Protein AF-A0A7Z6MZA0-F1 (afdb_monomer)

Nearest PDB structures (foldseek):
  7o1a-assembly1_AT  TM=5.625E-01  e=1.403E+00  Escherichia coli K-12
  7te2-assembly1_A  TM=4.920E-01  e=5.150E+00  Rhodobacter capsulatus Y262
  4dnd-assembly1_A  TM=4.153E-01  e=7.651E+00  Homo sapiens
  8r5s-assembly1_B  TM=3.645E-01  e=6.102E+00  unidentified

Organism: Pseudomonas fluorescens (NCBI:txid294)

Mean predicted aligned error: 10.2 Å

Secondary structure (DSSP, 8-state):
----TTSSSSS-----S-------HHHHHHHHHHHHHHHHHH-TTS--HHHHHHHHHHHHHHHH-TT-HHHHHHHHHHHHHHHHTTSS-HHHHHHHHHHHHHHIIIIIS--

Structure (mmCIF, N/CA/C/O backbone):
data_AF-A0A7Z6MZA0-F1
#
_entry.id   AF-A0A7Z6MZA0-F1
#
loop_
_atom_site.group_PDB
_atom_site.id
_atom_site.type_symbol
_atom_site.label_atom_id
_atom_site.label_alt_id
_atom_site.label_comp_id
_atom_site.label_asym_id
_atom_site.label_entity_id
_atom_site.label_seq_id
_atom_site.pdbx_PDB_ins_code
_atom_site.Cartn_x
_atom_site.Cartn_y
_atom_site.Cartn_z
_atom_site.occupancy
_atom_site.B_iso_or_equiv
_atom_site.auth_seq_id
_atom_site.auth_comp_id
_atom_site.auth_asym_id
_atom_site.auth_atom_id
_atom_site.pdbx_PDB_model_num
ATOM 1 N N . MET A 1 1 ? 1.797 -41.019 -24.211 1.00 40.31 1 MET A N 1
ATOM 2 C CA . MET A 1 1 ? 2.709 -39.879 -24.466 1.00 40.31 1 MET A CA 1
ATOM 3 C C . MET A 1 1 ? 1.846 -38.716 -24.950 1.00 40.31 1 MET A C 1
ATOM 5 O O . MET A 1 1 ? 1.335 -38.790 -26.052 1.00 40.31 1 MET A O 1
ATOM 9 N N . ARG A 1 2 ? 1.292 -37.892 -24.044 1.00 42.00 2 ARG A N 1
ATOM 10 C CA . ARG A 1 2 ? 1.762 -36.533 -23.671 1.00 42.00 2 ARG A CA 1
ATOM 11 C C . ARG A 1 2 ? 2.313 -35.753 -24.875 1.00 42.00 2 ARG A C 1
ATOM 13 O O . ARG A 1 2 ? 3.331 -36.150 -25.414 1.00 42.00 2 ARG A O 1
ATOM 20 N N . SER A 1 3 ? 1.589 -34.764 -25.400 1.00 49.47 3 SER A N 1
ATOM 21 C CA . SER A 1 3 ? 1.305 -33.431 -24.822 1.00 49.47 3 SER A CA 1
ATOM 22 C C . SER A 1 3 ? 2.272 -32.421 -25.430 1.00 49.47 3 SER A C 1
ATOM 24 O O . SER A 1 3 ? 3.468 -32.590 -25.225 1.00 49.47 3 SER A O 1
ATOM 26 N N . THR A 1 4 ? 1.766 -31.419 -26.168 1.00 45.62 4 THR A N 1
ATOM 27 C CA . THR A 1 4 ? 2.383 -30.070 -26.303 1.00 45.62 4 THR A CA 1
ATOM 28 C C . THR A 1 4 ? 1.665 -29.115 -27.263 1.00 45.62 4 THR A C 1
ATOM 30 O O . THR A 1 4 ? 1.972 -27.931 -27.245 1.00 45.62 4 THR A O 1
ATOM 33 N N . GLN A 1 5 ? 0.689 -29.542 -28.069 1.00 47.72 5 GLN A N 1
ATOM 34 C CA . GLN A 1 5 ? 0.079 -28.621 -29.050 1.00 47.72 5 GLN A CA 1
ATOM 35 C C . GLN A 1 5 ? -1.099 -27.780 -28.525 1.00 47.72 5 GLN A C 1
ATOM 37 O O . GLN A 1 5 ? -1.524 -26.850 -29.200 1.00 47.72 5 GLN A O 1
ATOM 42 N N . PHE A 1 6 ? -1.585 -28.030 -27.305 1.00 41.16 6 PHE A N 1
ATOM 43 C CA . PHE A 1 6 ? -2.737 -27.309 -26.739 1.00 41.16 6 PHE A CA 1
ATOM 44 C C . PHE A 1 6 ? -2.376 -26.134 -25.808 1.00 41.16 6 PHE A C 1
ATOM 46 O O . PHE A 1 6 ? -3.267 -25.441 -25.330 1.00 41.16 6 PHE A O 1
ATOM 53 N N . LEU A 1 7 ? -1.084 -25.872 -25.560 1.00 39.84 7 LEU A N 1
ATOM 54 C CA . LEU A 1 7 ? -0.629 -24.814 -24.638 1.00 39.84 7 LEU A CA 1
ATOM 55 C C . LEU A 1 7 ? -0.095 -23.544 -25.321 1.00 39.84 7 LEU A C 1
ATOM 57 O O . LEU A 1 7 ? 0.240 -22.585 -24.634 1.00 39.84 7 LEU A O 1
ATOM 61 N N . LEU A 1 8 ? -0.063 -23.484 -26.655 1.00 40.09 8 LEU A N 1
ATOM 62 C CA . LEU A 1 8 ? 0.404 -22.295 -27.387 1.00 40.09 8 LEU A CA 1
ATOM 63 C C . LEU A 1 8 ? -0.714 -21.306 -27.760 1.00 40.09 8 LEU A C 1
ATOM 65 O O . LEU A 1 8 ? -0.429 -20.238 -28.291 1.00 40.09 8 LEU A O 1
ATOM 69 N N . HIS A 1 9 ? -1.978 -21.616 -27.450 1.00 37.16 9 HIS A N 1
ATOM 70 C CA . HIS A 1 9 ? -3.115 -20.734 -27.755 1.00 37.16 9 HIS A CA 1
ATOM 71 C C . HIS A 1 9 ? -3.590 -19.856 -26.587 1.00 37.16 9 HIS A C 1
ATOM 73 O O . HIS A 1 9 ? -4.393 -18.958 -26.813 1.00 37.16 9 HIS A O 1
ATOM 79 N N . ILE A 1 10 ? -3.072 -20.044 -25.367 1.00 45.31 10 ILE A N 1
ATOM 80 C CA . ILE A 1 10 ? -3.402 -19.168 -24.220 1.00 45.3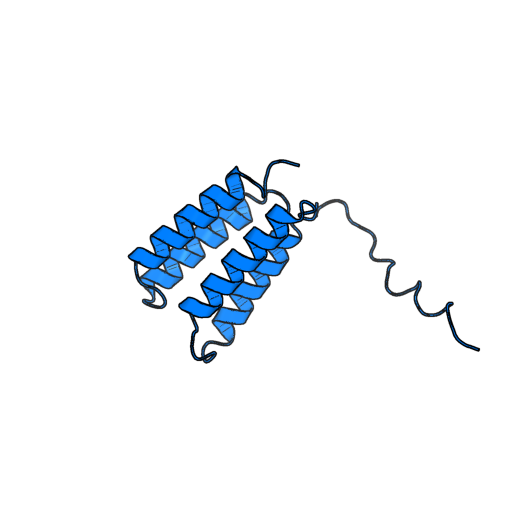1 10 ILE A CA 1
ATOM 81 C C . ILE A 1 10 ? -2.435 -17.967 -24.121 1.00 45.31 10 ILE A C 1
ATOM 83 O O . ILE A 1 10 ? -2.731 -16.982 -23.456 1.00 45.31 10 ILE A O 1
ATOM 87 N N . PHE A 1 11 ? -1.317 -17.985 -24.856 1.00 42.06 11 PHE A N 1
ATOM 88 C CA . PHE A 1 11 ? -0.268 -16.955 -24.798 1.00 42.06 11 PHE A CA 1
ATOM 89 C C . PHE A 1 11 ? -0.222 -16.004 -26.006 1.00 42.06 11 PHE A C 1
ATOM 91 O O . PHE A 1 11 ? 0.791 -15.357 -26.239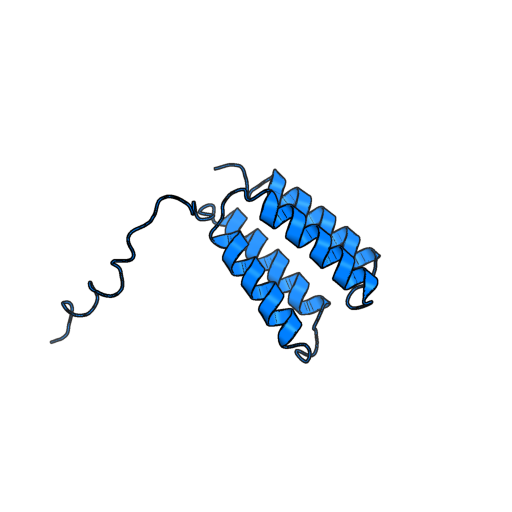 1.00 42.06 11 PHE A O 1
ATOM 98 N N . ASN A 1 12 ? -1.307 -15.867 -26.772 1.00 38.78 12 ASN A N 1
ATOM 99 C CA . ASN A 1 12 ? -1.405 -14.845 -27.824 1.00 38.78 12 ASN A CA 1
ATOM 100 C C . ASN A 1 12 ? -2.256 -13.649 -27.376 1.00 38.78 12 ASN A C 1
ATOM 102 O O . ASN A 1 12 ? -3.184 -13.224 -28.064 1.00 38.78 12 ASN A O 1
ATOM 106 N N . PHE A 1 13 ? -1.916 -13.075 -26.220 1.00 43.78 13 PHE A N 1
ATOM 107 C CA . PHE A 1 13 ? -2.317 -11.705 -25.919 1.00 43.78 13 PHE A CA 1
ATOM 108 C C . PHE A 1 13 ? -1.361 -10.787 -26.685 1.00 43.78 13 PHE A C 1
ATOM 110 O O . PHE A 1 13 ? -0.194 -10.650 -26.325 1.00 43.78 13 PHE A O 1
ATOM 117 N N . ARG A 1 14 ? -1.830 -10.203 -27.794 1.00 39.47 14 ARG A N 1
ATOM 118 C CA . ARG A 1 14 ? -1.105 -9.124 -28.478 1.00 39.47 14 ARG A CA 1
ATOM 119 C C . ARG A 1 14 ? -0.774 -8.041 -27.443 1.00 39.47 14 ARG A C 1
ATOM 121 O O . ARG A 1 14 ? -1.718 -7.491 -26.873 1.00 39.47 14 ARG A O 1
ATOM 128 N N . PRO A 1 15 ? 0.496 -7.667 -27.220 1.00 45.44 15 PRO A N 1
ATOM 129 C CA . PRO A 1 15 ? 0.787 -6.504 -26.408 1.00 45.44 15 PRO A CA 1
ATOM 130 C C . PRO A 1 15 ? 0.464 -5.274 -27.256 1.00 45.44 15 PRO A C 1
ATOM 132 O O . PRO A 1 15 ? 1.238 -4.850 -28.112 1.00 45.44 15 PRO A O 1
ATOM 135 N N . THR A 1 16 ? -0.712 -4.689 -27.044 1.00 47.28 16 THR A N 1
ATOM 136 C CA . THR A 1 16 ? -0.865 -3.258 -27.294 1.00 47.28 16 THR A CA 1
ATOM 137 C C . THR A 1 16 ? 0.119 -2.558 -26.361 1.00 47.28 16 THR A C 1
ATOM 139 O O . THR A 1 16 ? 0.012 -2.667 -25.143 1.00 47.28 16 THR A O 1
ATOM 142 N N . SER A 1 17 ? 1.120 -1.925 -26.959 1.00 52.53 17 SER A N 1
ATOM 143 C CA . SER A 1 17 ? 2.279 -1.248 -26.371 1.00 52.53 17 SER A CA 1
ATOM 144 C C . SER A 1 17 ? 1.954 -0.162 -25.315 1.00 52.53 17 SER A C 1
ATOM 146 O O . SER A 1 17 ? 2.225 1.014 -25.549 1.00 52.53 17 SER A O 1
ATOM 148 N N . MET A 1 18 ? 1.394 -0.510 -24.148 1.00 54.53 18 MET A N 1
ATOM 149 C CA . MET A 1 18 ? 1.096 0.458 -23.069 1.00 54.53 18 MET A CA 1
ATOM 150 C C . MET A 1 18 ? 1.296 -0.049 -21.628 1.00 54.53 18 MET A C 1
ATOM 152 O O . MET A 1 18 ? 0.840 0.593 -20.688 1.00 54.53 18 MET A O 1
ATOM 156 N N . TYR A 1 19 ? 1.997 -1.165 -21.425 1.00 53.22 19 TYR A N 1
ATOM 157 C CA . TYR A 1 19 ? 2.326 -1.669 -20.088 1.00 53.22 19 TYR A CA 1
ATOM 158 C C . TYR A 1 19 ? 3.760 -2.187 -20.104 1.00 53.22 19 TYR A C 1
ATOM 160 O O . TYR A 1 19 ? 4.023 -3.251 -20.660 1.00 53.22 19 TYR A O 1
ATOM 168 N N . THR A 1 20 ? 4.698 -1.414 -19.560 1.00 63.00 20 THR A N 1
ATOM 169 C CA . THR A 1 20 ? 6.041 -1.920 -19.260 1.00 63.00 20 THR A CA 1
ATOM 170 C C . THR A 1 20 ? 5.956 -2.556 -17.873 1.00 63.00 20 THR A C 1
ATOM 172 O O . THR A 1 20 ? 5.664 -1.831 -16.925 1.00 63.00 20 THR A O 1
ATOM 175 N N . PRO A 1 21 ? 6.129 -3.877 -17.718 1.00 67.06 21 PRO A N 1
ATOM 176 C CA . PRO A 1 21 ? 6.067 -4.512 -16.406 1.00 67.06 21 PRO A CA 1
ATOM 177 C C . PRO A 1 21 ? 7.259 -4.111 -15.537 1.00 67.06 21 PRO A C 1
ATOM 179 O O . PRO A 1 21 ? 8.328 -3.775 -16.052 1.00 67.06 21 PRO A O 1
ATOM 182 N N . LEU A 1 22 ? 7.102 -4.202 -14.218 1.00 71.31 22 LEU A N 1
ATOM 183 C CA . LEU A 1 22 ? 8.227 -4.070 -13.300 1.00 71.31 22 LEU A CA 1
ATOM 184 C C . LEU A 1 22 ? 9.082 -5.344 -13.393 1.00 71.31 22 LEU A C 1
ATOM 186 O O . LEU A 1 22 ? 8.645 -6.413 -12.985 1.00 71.31 22 LEU A O 1
ATOM 190 N N . THR A 1 23 ? 10.275 -5.263 -13.983 1.00 73.06 23 THR A N 1
ATOM 191 C CA . THR A 1 23 ? 11.112 -6.451 -14.254 1.00 73.06 23 THR A CA 1
ATOM 192 C C . THR A 1 23 ? 12.271 -6.628 -13.281 1.00 73.06 23 THR A C 1
ATOM 194 O O . THR A 1 23 ? 12.868 -7.701 -13.240 1.00 73.06 23 THR A O 1
ATOM 197 N N . ASN A 1 24 ? 12.613 -5.596 -12.508 1.00 80.81 24 ASN A N 1
ATOM 198 C CA . ASN A 1 24 ? 13.664 -5.680 -11.500 1.00 80.81 24 ASN A CA 1
ATOM 199 C C . ASN A 1 24 ? 13.171 -6.546 -10.317 1.00 80.81 24 ASN A C 1
ATOM 201 O O . ASN A 1 24 ? 12.186 -6.164 -9.679 1.00 80.81 24 ASN A O 1
ATOM 205 N N . PRO A 1 25 ? 13.828 -7.681 -9.995 1.00 82.31 25 PRO A N 1
ATOM 206 C CA . PRO A 1 25 ? 13.376 -8.584 -8.933 1.00 82.31 25 PRO A CA 1
ATOM 207 C C . PRO A 1 25 ? 13.269 -7.913 -7.562 1.00 82.31 25 PRO A C 1
ATOM 209 O O . PRO A 1 25 ? 12.286 -8.106 -6.857 1.00 82.31 25 PRO A O 1
ATOM 212 N N . LEU A 1 26 ? 14.228 -7.049 -7.215 1.00 82.12 26 LEU A N 1
ATOM 213 C CA . LEU A 1 26 ? 14.204 -6.316 -5.949 1.00 82.12 26 LEU A CA 1
ATOM 214 C C . LEU A 1 26 ? 13.043 -5.314 -5.909 1.00 82.12 26 LEU A C 1
ATOM 216 O O . LEU A 1 26 ? 12.397 -5.143 -4.877 1.00 82.12 26 LEU A O 1
ATOM 220 N N . ALA A 1 27 ? 12.749 -4.662 -7.035 1.00 81.12 27 ALA A N 1
ATOM 221 C CA . ALA A 1 27 ? 11.619 -3.746 -7.133 1.00 81.12 27 ALA A CA 1
ATOM 222 C C . ALA A 1 27 ? 10.272 -4.477 -7.014 1.00 81.12 27 ALA A C 1
ATOM 224 O O . ALA A 1 27 ? 9.363 -3.981 -6.345 1.00 81.12 27 ALA A O 1
ATOM 225 N N . LEU A 1 28 ? 10.162 -5.658 -7.634 1.00 84.94 28 LEU A N 1
ATOM 226 C CA . LEU A 1 28 ? 9.005 -6.546 -7.525 1.00 84.94 28 LEU A CA 1
ATOM 227 C C . LEU A 1 28 ? 8.774 -6.983 -6.077 1.00 84.94 28 LEU A C 1
ATOM 229 O O . LEU A 1 28 ? 7.660 -6.824 -5.577 1.00 84.94 28 LEU A O 1
ATOM 233 N N . ASP A 1 29 ? 9.813 -7.474 -5.402 1.00 87.00 29 ASP A N 1
ATOM 234 C CA . ASP A 1 29 ? 9.724 -7.926 -4.011 1.00 87.00 29 ASP A CA 1
ATOM 235 C C . ASP A 1 29 ? 9.333 -6.773 -3.080 1.00 87.00 29 ASP A C 1
ATOM 237 O O . ASP A 1 29 ? 8.414 -6.906 -2.270 1.00 87.00 29 ASP A O 1
ATOM 241 N N . ASN A 1 30 ? 9.943 -5.597 -3.255 1.00 86.19 30 ASN A N 1
ATOM 242 C CA . ASN A 1 30 ? 9.602 -4.404 -2.479 1.00 86.19 30 ASN A CA 1
ATOM 243 C C . ASN A 1 30 ? 8.147 -3.965 -2.701 1.00 86.19 30 ASN A C 1
ATOM 245 O O . ASN A 1 30 ? 7.457 -3.613 -1.740 1.00 86.19 30 ASN A O 1
ATOM 249 N N . ALA A 1 31 ? 7.663 -4.001 -3.948 1.00 88.44 31 ALA A N 1
ATOM 250 C CA . ALA A 1 31 ? 6.276 -3.672 -4.260 1.00 88.44 31 ALA A CA 1
ATOM 251 C C . ALA A 1 31 ? 5.312 -4.651 -3.592 1.00 88.44 31 ALA A C 1
ATOM 253 O O . ALA A 1 31 ? 4.369 -4.241 -2.913 1.00 88.44 31 ALA A O 1
ATOM 254 N N . GLN A 1 32 ? 5.565 -5.949 -3.754 1.00 91.56 32 GLN A N 1
ATOM 255 C CA . GLN A 1 32 ? 4.749 -6.996 -3.153 1.00 91.56 32 GLN A CA 1
ATOM 256 C C . GLN A 1 32 ? 4.716 -6.864 -1.630 1.00 91.56 32 GLN A C 1
ATOM 258 O O . GLN A 1 32 ? 3.626 -6.877 -1.055 1.00 91.56 32 GLN A O 1
ATOM 263 N N . GLN A 1 33 ? 5.872 -6.657 -0.994 1.00 91.88 33 GLN A N 1
ATOM 264 C CA . GLN A 1 33 ? 5.963 -6.482 0.452 1.00 91.88 33 GLN A CA 1
ATOM 265 C C . GLN A 1 33 ? 5.176 -5.260 0.928 1.00 91.88 33 GLN A C 1
ATOM 267 O O . GLN A 1 33 ? 4.436 -5.358 1.903 1.00 91.88 33 GLN A O 1
ATOM 272 N N . TRP A 1 34 ? 5.268 -4.130 0.221 1.00 93.44 34 TRP A N 1
ATOM 273 C CA . TRP A 1 34 ? 4.499 -2.928 0.553 1.00 93.44 34 TRP A CA 1
ATOM 274 C C . TRP A 1 34 ? 2.989 -3.206 0.578 1.00 93.44 34 TRP A C 1
ATOM 276 O O . TRP A 1 34 ? 2.308 -2.855 1.542 1.00 93.44 34 TRP A O 1
ATOM 286 N N . PHE A 1 35 ? 2.464 -3.900 -0.438 1.00 94.75 35 PHE A N 1
ATOM 287 C CA . PHE A 1 35 ? 1.045 -4.265 -0.479 1.00 94.75 35 PHE A CA 1
ATOM 288 C C . PHE A 1 35 ? 0.669 -5.308 0.583 1.00 94.75 35 PHE A C 1
ATOM 290 O O . PHE A 1 35 ? -0.425 -5.241 1.141 1.00 94.75 35 PHE A O 1
ATOM 297 N N . ASN A 1 36 ? 1.547 -6.272 0.869 1.00 95.06 36 ASN A N 1
ATOM 298 C CA . ASN A 1 36 ? 1.309 -7.288 1.898 1.00 95.06 36 ASN A CA 1
ATOM 299 C C . ASN A 1 36 ? 1.215 -6.667 3.293 1.00 95.06 36 ASN A C 1
ATOM 301 O O . ASN A 1 36 ? 0.292 -6.987 4.046 1.00 95.06 36 ASN A O 1
ATOM 305 N N . ASP A 1 37 ? 2.120 -5.741 3.609 1.00 94.94 37 ASP A N 1
ATOM 306 C CA . ASP A 1 37 ? 2.098 -5.012 4.875 1.00 94.94 37 ASP A CA 1
ATOM 307 C C . ASP A 1 37 ? 0.827 -4.169 4.987 1.00 94.94 37 ASP A C 1
ATOM 309 O O . ASP A 1 37 ? 0.189 -4.147 6.040 1.00 94.94 37 ASP A O 1
ATOM 313 N N . LEU A 1 38 ? 0.419 -3.515 3.892 1.00 95.19 38 LEU A N 1
ATOM 314 C CA . LEU A 1 38 ? -0.793 -2.702 3.878 1.00 95.19 38 LEU A CA 1
ATOM 315 C C . LEU A 1 38 ? -2.037 -3.543 4.178 1.00 95.19 38 LEU A C 1
ATOM 317 O O . LEU A 1 38 ? -2.844 -3.139 5.008 1.00 95.19 38 LEU A O 1
ATOM 321 N N . ILE A 1 39 ? -2.188 -4.717 3.554 1.00 94.44 39 ILE A N 1
ATOM 322 C CA . ILE A 1 39 ? -3.310 -5.625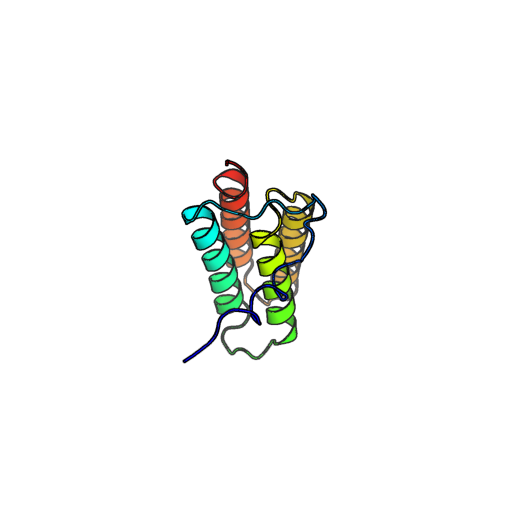 3.848 1.00 94.44 39 ILE A CA 1
ATOM 323 C C . ILE A 1 39 ? -3.254 -6.095 5.302 1.00 94.44 39 ILE A C 1
ATOM 325 O O . ILE A 1 39 ? -4.260 -6.022 6.001 1.00 94.44 39 ILE A O 1
ATOM 329 N N . THR A 1 40 ? -2.083 -6.543 5.757 1.00 94.44 40 THR A N 1
ATOM 330 C CA . THR A 1 40 ? -1.903 -7.097 7.108 1.00 94.44 40 THR A CA 1
ATOM 331 C C . THR A 1 40 ? -2.280 -6.084 8.187 1.00 94.44 40 THR A C 1
ATOM 333 O O . THR A 1 40 ? -2.905 -6.446 9.180 1.00 94.44 40 THR A O 1
ATOM 336 N N . LEU A 1 41 ? -1.929 -4.811 7.990 1.00 93.19 41 LEU A N 1
ATOM 337 C CA . LEU A 1 41 ? -2.180 -3.759 8.974 1.00 93.19 41 LEU A CA 1
ATOM 338 C C . LEU A 1 41 ? -3.555 -3.094 8.819 1.00 93.19 41 LEU A C 1
ATOM 340 O O . LEU A 1 41 ? -4.119 -2.651 9.816 1.00 93.19 41 LEU A O 1
ATOM 344 N N . ALA A 1 42 ? -4.108 -3.020 7.606 1.00 91.50 42 ALA A N 1
ATOM 345 C CA . ALA A 1 42 ? -5.410 -2.394 7.356 1.00 91.50 42 ALA A CA 1
ATOM 346 C C . ALA A 1 42 ? -6.601 -3.363 7.509 1.00 91.50 42 ALA A C 1
ATOM 348 O O . ALA A 1 42 ? -7.745 -2.925 7.662 1.00 91.50 42 ALA A O 1
ATOM 349 N N . ASP A 1 43 ? -6.358 -4.673 7.441 1.00 92.38 43 ASP A N 1
ATOM 350 C CA . ASP A 1 43 ? -7.380 -5.718 7.552 1.00 92.38 43 ASP A CA 1
ATOM 351 C C . ASP A 1 43 ? -6.840 -7.000 8.224 1.00 92.38 43 ASP A C 1
ATOM 353 O O . ASP A 1 43 ? -6.842 -8.069 7.607 1.00 92.38 43 ASP A O 1
ATOM 357 N N . PRO A 1 44 ? -6.384 -6.922 9.490 1.00 90.50 44 PRO A N 1
ATOM 358 C CA . PRO A 1 44 ? -5.733 -8.042 10.181 1.00 90.50 44 PRO A CA 1
ATOM 359 C C . PRO A 1 44 ? -6.637 -9.272 10.340 1.00 90.50 44 PRO A C 1
ATOM 361 O O . PRO A 1 44 ? -6.167 -10.404 10.252 1.00 90.50 44 PRO A O 1
ATOM 364 N N . ASP A 1 45 ? -7.942 -9.058 10.525 1.00 91.88 45 ASP A N 1
ATOM 365 C CA . ASP A 1 45 ? -8.930 -10.126 10.716 1.00 91.88 45 ASP A CA 1
ATOM 366 C C . ASP A 1 45 ? -9.512 -10.651 9.394 1.00 91.88 45 ASP A C 1
ATOM 368 O O . ASP A 1 45 ? -10.395 -11.510 9.392 1.00 91.88 45 ASP A O 1
ATOM 372 N N . TYR A 1 46 ? -9.058 -10.126 8.250 1.00 85.88 46 TYR A N 1
ATOM 373 C CA . TYR A 1 46 ? -9.565 -10.488 6.926 1.00 85.88 46 TYR A CA 1
ATOM 374 C C . TYR A 1 46 ? -11.092 -10.331 6.789 1.00 85.88 46 TYR A C 1
ATOM 376 O O . TYR A 1 46 ? -11.747 -11.031 6.001 1.00 85.88 46 TYR A O 1
ATOM 384 N N . LEU A 1 47 ? -11.681 -9.335 7.450 1.00 91.00 47 LEU A N 1
ATOM 385 C CA . LEU A 1 47 ? -13.125 -9.079 7.405 1.00 91.00 47 LEU A CA 1
ATOM 386 C C . LEU A 1 47 ? -13.513 -8.055 6.326 1.00 91.00 47 LEU A C 1
ATOM 388 O O . LEU A 1 47 ? -14.664 -8.021 5.885 1.00 91.00 47 LEU A O 1
ATOM 392 N N . ARG A 1 48 ? -12.565 -7.253 5.827 1.00 89.50 48 ARG A N 1
ATOM 393 C CA . ARG A 1 48 ? -12.826 -6.161 4.872 1.00 89.50 48 ARG A CA 1
ATOM 394 C C . ARG A 1 48 ? -12.572 -6.594 3.424 1.00 89.50 48 ARG A C 1
ATOM 396 O O . ARG A 1 48 ? -11.693 -6.077 2.739 1.00 89.50 48 ARG A O 1
ATOM 403 N N . SER A 1 49 ? -13.395 -7.504 2.900 1.00 90.19 49 SER A N 1
ATOM 404 C CA . SER A 1 49 ? -13.230 -8.059 1.538 1.00 90.19 49 SER A CA 1
ATOM 405 C C . SER A 1 49 ? -13.116 -7.001 0.429 1.00 90.19 49 SER A C 1
ATOM 407 O O . SER A 1 49 ? -12.263 -7.109 -0.451 1.00 90.19 49 SER A O 1
ATOM 409 N N . ARG A 1 50 ? -13.921 -5.932 0.494 1.00 91.88 50 ARG A N 1
ATOM 410 C CA . ARG A 1 50 ? -13.866 -4.821 -0.474 1.00 91.88 50 ARG A CA 1
ATOM 411 C C . ARG A 1 50 ? -12.546 -4.053 -0.436 1.00 91.88 50 ARG A C 1
ATOM 413 O O . ARG A 1 50 ? -12.095 -3.597 -1.486 1.00 91.88 50 ARG A O 1
ATOM 420 N N . LEU A 1 51 ? -11.958 -3.906 0.751 1.00 92.31 51 LEU A N 1
ATOM 421 C CA . LEU A 1 51 ? -10.674 -3.240 0.935 1.00 92.31 51 LEU A CA 1
ATOM 422 C C . LEU A 1 51 ? -9.564 -4.061 0.276 1.00 92.31 51 LEU A C 1
ATOM 424 O O . LEU A 1 51 ? -8.816 -3.524 -0.536 1.00 92.31 51 LEU A O 1
ATOM 428 N N . ARG A 1 52 ? -9.533 -5.373 0.534 1.00 93.44 52 ARG A N 1
ATOM 429 C CA . ARG A 1 52 ? -8.563 -6.286 -0.090 1.00 93.44 52 ARG A CA 1
ATOM 430 C C . ARG A 1 52 ? -8.644 -6.259 -1.611 1.00 93.44 52 ARG A C 1
ATOM 432 O O . ARG A 1 52 ? -7.622 -6.081 -2.257 1.00 93.44 52 ARG A O 1
ATOM 439 N N . HIS A 1 53 ? -9.850 -6.312 -2.179 1.00 93.56 53 HIS A N 1
ATOM 440 C CA . HIS A 1 53 ? -10.020 -6.222 -3.633 1.00 93.56 53 HIS A CA 1
ATOM 441 C C . HIS A 1 53 ? -9.462 -4.918 -4.224 1.00 93.56 53 HIS A C 1
ATOM 443 O O . HIS A 1 53 ? -8.868 -4.948 -5.299 1.00 93.56 53 HIS A O 1
ATOM 449 N N . HIS A 1 54 ? -9.623 -3.779 -3.540 1.00 94.19 54 HIS A N 1
ATOM 450 C CA . HIS A 1 54 ? -9.033 -2.517 -4.001 1.00 94.19 54 HIS A CA 1
ATOM 451 C C . HIS A 1 54 ? -7.507 -2.540 -3.913 1.00 94.19 54 HIS A C 1
ATOM 453 O O . HIS A 1 54 ? -6.836 -2.141 -4.864 1.00 94.19 54 HIS A O 1
ATOM 459 N N . ILE A 1 55 ? -6.958 -3.039 -2.803 1.00 94.25 55 ILE A N 1
ATOM 460 C CA . ILE A 1 55 ? -5.509 -3.151 -2.624 1.00 94.25 55 ILE A CA 1
ATOM 461 C C . ILE A 1 55 ? -4.905 -4.089 -3.682 1.00 94.25 55 ILE A C 1
ATOM 463 O O . ILE A 1 55 ? -3.905 -3.742 -4.307 1.00 94.25 55 ILE A O 1
ATOM 467 N N . ASP A 1 56 ? -5.542 -5.227 -3.956 1.00 93.50 56 ASP A N 1
ATOM 468 C CA . ASP A 1 56 ? -5.107 -6.175 -4.984 1.00 93.50 56 ASP A CA 1
ATOM 469 C C . ASP A 1 56 ? -5.182 -5.574 -6.395 1.00 93.50 56 ASP A C 1
ATOM 471 O O . ASP A 1 56 ? -4.274 -5.778 -7.202 1.00 93.50 56 ASP A O 1
ATOM 475 N N . ALA A 1 57 ? -6.216 -4.781 -6.696 1.00 92.94 57 ALA A N 1
ATOM 476 C CA . ALA A 1 57 ? -6.321 -4.080 -7.975 1.00 92.94 57 ALA A CA 1
ATOM 477 C C . ALA A 1 57 ? -5.182 -3.066 -8.169 1.00 92.94 57 ALA A C 1
ATOM 479 O O . ALA A 1 57 ? -4.623 -2.966 -9.266 1.00 92.94 57 ALA A O 1
ATOM 480 N N . TYR A 1 58 ? -4.800 -2.340 -7.114 1.00 92.62 58 TYR A N 1
ATOM 481 C CA . TYR A 1 58 ? -3.625 -1.471 -7.155 1.00 92.62 58 TYR A CA 1
ATOM 482 C C . TYR A 1 58 ? -2.322 -2.260 -7.258 1.00 92.62 58 TYR A C 1
ATOM 484 O O . TYR A 1 58 ? -1.438 -1.841 -8.003 1.00 92.62 58 TYR A O 1
ATOM 492 N N . ARG A 1 59 ? -2.210 -3.415 -6.590 1.00 92.00 59 ARG A N 1
ATOM 493 C CA . ARG A 1 59 ? -1.045 -4.303 -6.714 1.00 92.00 59 ARG A CA 1
ATOM 494 C C . ARG A 1 59 ? -0.855 -4.744 -8.158 1.00 92.00 59 ARG A C 1
ATOM 496 O O . ARG A 1 59 ? 0.231 -4.587 -8.705 1.00 92.00 59 ARG A O 1
ATOM 503 N N . VAL A 1 60 ? -1.907 -5.252 -8.798 1.00 90.25 60 VAL A N 1
ATOM 504 C CA . VAL A 1 60 ? -1.849 -5.664 -10.208 1.00 90.25 60 VAL A CA 1
ATOM 505 C C . VAL A 1 60 ? -1.411 -4.497 -11.087 1.00 90.25 60 VAL A C 1
ATOM 507 O O . VAL A 1 60 ? -0.547 -4.674 -11.942 1.00 90.25 60 VAL A O 1
ATOM 510 N N . GLN A 1 61 ? -1.950 -3.300 -10.861 1.00 88.50 61 GLN A N 1
ATOM 511 C CA . GLN A 1 61 ? -1.523 -2.116 -11.602 1.00 88.50 61 GLN A CA 1
ATOM 512 C C . GLN A 1 61 ? -0.047 -1.789 -11.361 1.00 88.50 61 GLN A C 1
ATOM 514 O O . GLN A 1 61 ? 0.683 -1.644 -12.331 1.00 88.50 61 GLN A O 1
ATOM 519 N N . ALA A 1 62 ? 0.418 -1.747 -10.113 1.00 85.94 62 ALA A N 1
ATOM 520 C CA . ALA A 1 62 ? 1.804 -1.414 -9.773 1.00 85.94 62 ALA A CA 1
ATOM 521 C C . ALA A 1 62 ? 2.823 -2.383 -10.385 1.00 85.94 62 ALA A C 1
ATOM 523 O O . ALA A 1 62 ? 3.882 -1.961 -10.837 1.00 85.94 62 ALA A O 1
ATOM 524 N N . LEU A 1 63 ? 2.493 -3.675 -10.443 1.00 85.25 63 LEU A N 1
ATOM 525 C CA . LEU A 1 63 ? 3.384 -4.691 -11.009 1.00 85.25 63 LEU A CA 1
ATOM 526 C C . LEU A 1 63 ? 3.424 -4.659 -12.549 1.00 85.25 63 LEU A C 1
ATOM 528 O O . LEU A 1 63 ? 4.415 -5.079 -13.145 1.00 85.25 63 LEU A O 1
ATOM 532 N N . ASN A 1 64 ? 2.367 -4.158 -13.198 1.00 82.06 64 ASN A N 1
ATOM 533 C CA . ASN A 1 64 ? 2.244 -4.145 -14.662 1.00 82.06 64 ASN A CA 1
ATOM 534 C C . ASN A 1 64 ? 2.464 -2.760 -15.301 1.00 82.06 64 ASN A C 1
ATOM 536 O O . ASN A 1 64 ? 2.683 -2.680 -16.508 1.00 82.06 64 ASN A O 1
ATOM 540 N N . LEU A 1 65 ? 2.389 -1.675 -14.526 1.00 73.50 65 LEU A N 1
ATOM 541 C CA . LEU A 1 65 ? 2.572 -0.295 -14.980 1.00 73.50 65 LEU A CA 1
ATOM 542 C C . LEU A 1 65 ? 3.850 0.301 -14.388 1.00 73.50 65 LEU A C 1
ATOM 544 O O . LEU A 1 65 ? 3.833 0.868 -13.296 1.00 73.50 65 LEU A O 1
ATOM 548 N N . HIS A 1 66 ? 4.940 0.262 -15.148 1.00 67.44 66 HIS A N 1
ATOM 549 C CA . HIS A 1 66 ? 6.143 1.025 -14.826 1.00 67.44 66 HIS A CA 1
ATOM 550 C C . HIS A 1 66 ? 5.822 2.530 -14.799 1.00 67.44 66 HIS A C 1
ATOM 552 O O . HIS A 1 66 ? 5.280 3.079 -15.761 1.00 67.44 66 HIS A O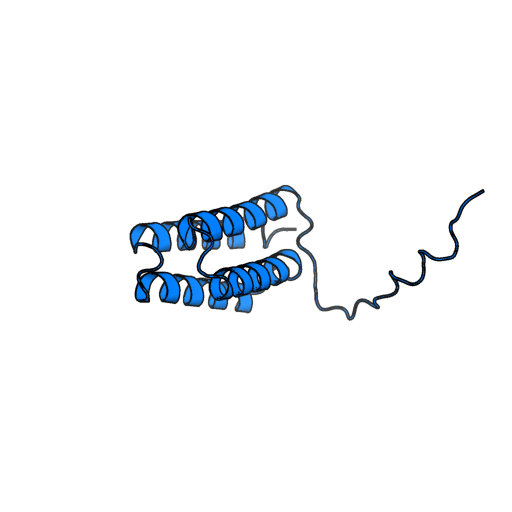 1
ATOM 558 N N . ASN A 1 67 ? 6.175 3.216 -13.712 1.00 65.56 67 ASN A N 1
ATOM 559 C CA . ASN A 1 67 ? 6.178 4.685 -13.605 1.00 65.56 67 ASN A CA 1
ATOM 560 C C . ASN A 1 67 ? 4.866 5.420 -13.849 1.00 65.56 67 ASN A C 1
ATOM 562 O O . ASN A 1 67 ? 4.855 6.560 -14.321 1.00 65.56 67 ASN A O 1
ATOM 566 N N . SER A 1 68 ? 3.740 4.824 -13.471 1.00 78.31 68 SER A N 1
ATOM 567 C CA . SER A 1 68 ? 2.473 5.545 -13.538 1.00 78.31 68 SER A CA 1
ATOM 568 C C . SER A 1 68 ? 2.368 6.586 -12.417 1.00 78.31 68 SER A C 1
ATOM 570 O O . SER A 1 68 ? 1.965 6.284 -11.294 1.00 78.31 68 SER A O 1
ATOM 572 N N . LYS A 1 69 ? 2.657 7.856 -12.736 1.00 82.50 69 LYS A N 1
ATOM 573 C CA . LYS A 1 69 ? 2.381 9.001 -11.843 1.00 82.50 69 LYS A CA 1
ATOM 574 C C . LYS A 1 69 ? 0.909 9.051 -11.407 1.00 82.50 69 LYS A C 1
ATOM 576 O O . LYS A 1 69 ? 0.605 9.465 -10.292 1.00 82.50 69 LYS A O 1
ATOM 581 N N . SER A 1 70 ? -0.009 8.611 -12.272 1.00 87.12 70 SER A N 1
ATOM 582 C CA . SER A 1 70 ? -1.428 8.499 -11.922 1.00 87.12 70 SER A CA 1
ATOM 583 C C . SER A 1 70 ? -1.649 7.474 -10.813 1.00 87.12 70 SER A C 1
ATOM 585 O O . SER A 1 70 ? -2.380 7.762 -9.870 1.00 87.12 70 SER A O 1
ATOM 587 N N . LEU A 1 71 ? -1.000 6.309 -10.899 1.00 88.00 71 LEU A N 1
ATOM 588 C CA . LEU A 1 71 ? -1.101 5.269 -9.878 1.00 88.00 71 LEU A CA 1
ATOM 589 C C . LEU A 1 71 ? -0.504 5.739 -8.549 1.00 88.00 71 LEU A C 1
ATOM 591 O O . LEU A 1 71 ? -1.104 5.513 -7.504 1.00 88.00 71 LEU A O 1
ATOM 595 N N . PHE A 1 72 ? 0.631 6.441 -8.591 1.00 89.12 72 PHE A N 1
ATOM 596 C CA . PHE A 1 72 ? 1.211 7.060 -7.399 1.00 89.12 72 PHE A CA 1
ATOM 597 C C . PHE A 1 72 ? 0.201 7.979 -6.701 1.00 89.12 72 PHE A C 1
ATOM 599 O O . PHE A 1 72 ? -0.113 7.776 -5.533 1.00 89.12 72 PHE A O 1
ATOM 606 N N . ASN A 1 73 ? -0.383 8.933 -7.431 1.00 91.44 73 ASN A N 1
ATOM 607 C CA . ASN A 1 73 ? -1.364 9.865 -6.867 1.00 91.44 73 ASN A CA 1
ATOM 608 C C . ASN A 1 73 ? -2.617 9.150 -6.330 1.00 91.44 73 ASN A C 1
ATOM 610 O O . ASN A 1 73 ? -3.156 9.546 -5.297 1.00 91.44 73 ASN A O 1
ATOM 614 N N . GLN A 1 74 ? -3.077 8.097 -7.013 1.00 93.31 74 GLN A N 1
ATOM 615 C CA . GLN A 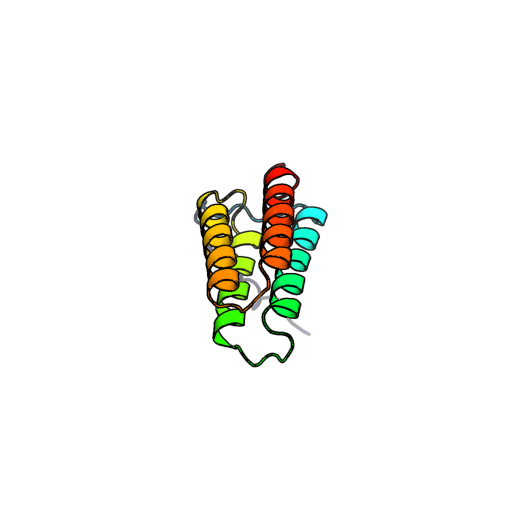1 74 ? -4.199 7.276 -6.549 1.00 93.31 74 GLN A CA 1
ATOM 616 C C . GLN A 1 74 ? -3.874 6.560 -5.235 1.00 93.31 74 GLN A C 1
ATOM 618 O O . GLN A 1 74 ? -4.712 6.544 -4.336 1.00 93.31 74 GLN A O 1
ATOM 623 N N . LEU A 1 75 ? -2.666 6.009 -5.100 1.00 93.81 75 LEU A N 1
ATOM 624 C CA . LEU A 1 75 ? -2.216 5.352 -3.874 1.00 93.81 75 LEU A CA 1
ATOM 625 C C . LEU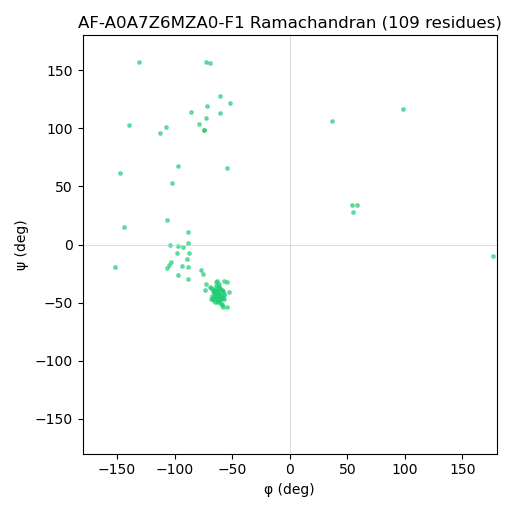 A 1 75 ? -2.084 6.338 -2.707 1.00 93.81 75 LEU A C 1
ATOM 627 O O . LEU A 1 75 ? -2.521 6.006 -1.609 1.00 93.81 75 LEU A O 1
ATOM 631 N N . ILE A 1 76 ? -1.576 7.552 -2.943 1.00 94.50 76 ILE A N 1
ATOM 632 C CA . ILE A 1 76 ? -1.546 8.617 -1.923 1.00 94.50 76 ILE A CA 1
ATOM 633 C C . ILE A 1 76 ? -2.966 8.927 -1.428 1.00 94.50 76 ILE A C 1
ATOM 635 O O . ILE A 1 76 ? -3.244 8.813 -0.237 1.00 94.50 76 ILE A O 1
ATOM 639 N N . GLY A 1 77 ? -3.897 9.233 -2.340 1.00 95.75 77 GLY A N 1
ATOM 640 C CA . GLY A 1 77 ? -5.279 9.546 -1.955 1.00 95.75 77 GLY A CA 1
ATOM 641 C C . GLY A 1 77 ? -5.998 8.371 -1.282 1.00 95.75 77 GLY A C 1
ATOM 642 O O . GLY A 1 77 ? -6.833 8.558 -0.392 1.00 95.75 77 GLY A O 1
ATOM 643 N N . PHE A 1 78 ? -5.653 7.142 -1.667 1.00 95.69 78 PHE A N 1
ATOM 644 C CA . PHE A 1 78 ? -6.152 5.944 -1.009 1.00 95.69 78 PHE A CA 1
ATOM 645 C C . PHE A 1 78 ? -5.637 5.825 0.432 1.00 95.69 78 PHE A C 1
ATOM 647 O O . PHE A 1 78 ? -6.444 5.592 1.329 1.00 95.69 78 PHE A O 1
ATOM 654 N N . LEU A 1 79 ? -4.343 6.048 0.683 1.00 96.25 79 LEU A N 1
ATOM 65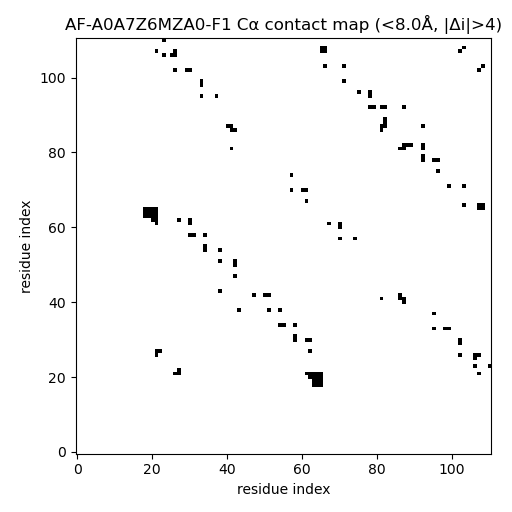5 C CA . LEU A 1 79 ? -3.782 6.064 2.041 1.00 96.25 79 LEU A CA 1
ATOM 656 C C . LEU A 1 79 ? -4.427 7.147 2.911 1.00 96.25 79 LEU A C 1
ATOM 658 O O . LEU A 1 79 ? -4.804 6.862 4.048 1.00 96.25 79 LEU A O 1
ATOM 662 N N . ASP A 1 80 ? -4.625 8.348 2.367 1.00 96.00 80 ASP A N 1
ATOM 663 C CA . ASP A 1 80 ? -5.315 9.435 3.071 1.00 96.00 80 ASP A CA 1
ATOM 664 C C . ASP A 1 80 ? -6.746 9.031 3.451 1.00 96.00 80 ASP A C 1
ATOM 666 O O . ASP A 1 80 ? -7.200 9.301 4.563 1.00 96.00 80 ASP A O 1
ATOM 670 N N . THR A 1 81 ? -7.437 8.306 2.567 1.00 95.75 81 THR A N 1
ATOM 671 C CA . THR A 1 81 ? -8.773 7.761 2.844 1.00 95.75 81 THR A CA 1
ATOM 672 C C . THR A 1 81 ? -8.735 6.708 3.954 1.00 95.75 81 THR A C 1
ATOM 674 O O . THR A 1 81 ? -9.597 6.718 4.831 1.00 95.75 81 THR A O 1
ATOM 677 N N . LEU A 1 82 ? -7.738 5.816 3.968 1.00 96.06 82 LEU A N 1
ATOM 678 C CA . LEU A 1 82 ? -7.596 4.817 5.035 1.00 96.06 82 LEU A CA 1
ATOM 679 C C . LEU A 1 82 ? -7.354 5.465 6.401 1.00 96.06 82 LEU A C 1
ATOM 681 O O . LEU A 1 82 ? -7.901 4.991 7.396 1.00 96.06 82 LEU A O 1
ATOM 685 N N . VAL A 1 83 ? -6.577 6.549 6.447 1.00 96.75 83 VAL A N 1
ATOM 686 C CA . VAL A 1 83 ? -6.373 7.333 7.672 1.00 96.75 83 VAL A CA 1
ATOM 687 C C . VAL A 1 83 ? -7.661 8.054 8.075 1.00 96.75 83 VAL A C 1
ATOM 689 O O . VAL A 1 83 ? -8.064 7.975 9.232 1.00 96.75 83 VAL A O 1
ATOM 692 N N . ALA A 1 84 ? -8.337 8.722 7.134 1.00 96.38 84 ALA A N 1
ATOM 693 C CA . ALA A 1 84 ? -9.565 9.475 7.403 1.00 96.38 84 ALA A CA 1
ATOM 694 C C . ALA A 1 84 ? -10.727 8.584 7.873 1.00 96.38 84 ALA A C 1
ATOM 696 O O . ALA A 1 84 ? -11.556 9.016 8.668 1.00 96.38 84 ALA A O 1
ATOM 697 N N . CYS A 1 85 ? -10.781 7.338 7.400 1.00 94.75 85 CYS A N 1
ATOM 698 C CA . CYS A 1 85 ? -11.753 6.334 7.829 1.00 94.75 85 CYS A CA 1
ATOM 699 C C . CYS A 1 85 ? -11.292 5.512 9.046 1.00 94.75 85 CYS A C 1
ATOM 701 O O . CYS A 1 85 ? -11.911 4.488 9.337 1.00 94.75 85 CYS A O 1
ATOM 703 N N . GLU A 1 86 ? -10.202 5.910 9.711 1.00 94.69 86 GLU A N 1
ATOM 704 C CA . GLU A 1 86 ? -9.649 5.241 10.899 1.00 94.69 86 GLU A CA 1
ATOM 705 C C . GLU A 1 86 ? -9.361 3.741 10.681 1.00 94.69 86 GLU A C 1
ATOM 707 O O . GLU A 1 86 ? -9.389 2.930 11.605 1.00 94.69 86 GLU A O 1
ATOM 712 N N . VAL A 1 87 ? -9.078 3.348 9.434 1.00 94.50 87 VAL A N 1
ATOM 713 C CA . VAL A 1 87 ? -8.666 1.980 9.087 1.00 94.50 87 VAL A CA 1
ATOM 714 C C . VAL A 1 87 ? -7.233 1.730 9.543 1.00 94.50 87 VAL A C 1
ATOM 716 O O . VAL A 1 87 ? -6.915 0.649 10.026 1.00 94.50 87 VAL A O 1
ATOM 719 N N . ILE A 1 88 ? -6.383 2.744 9.394 1.00 95.19 88 ILE A N 1
ATOM 720 C CA . ILE A 1 88 ? -5.006 2.766 9.884 1.00 95.19 88 ILE A CA 1
ATOM 721 C C . ILE A 1 88 ? -4.767 4.065 10.652 1.00 95.19 88 ILE A C 1
ATOM 723 O O . ILE A 1 88 ? -5.439 5.072 10.430 1.00 95.19 88 ILE A O 1
ATOM 727 N N . THR A 1 89 ? -3.783 4.064 11.548 1.00 96.56 89 THR A N 1
ATOM 728 C CA . THR A 1 89 ? -3.431 5.269 12.308 1.00 96.56 89 THR A CA 1
ATOM 729 C C . THR A 1 89 ? -2.717 6.301 11.424 1.00 96.56 89 THR A C 1
ATOM 731 O O . THR A 1 89 ? -2.060 5.932 10.444 1.00 96.56 89 THR A O 1
ATOM 734 N N . PRO A 1 90 ? -2.743 7.600 11.782 1.00 96.12 90 PRO A N 1
ATOM 735 C CA . PRO A 1 90 ? -1.984 8.624 11.061 1.00 96.12 90 PRO A CA 1
ATOM 736 C C . PRO A 1 90 ? -0.474 8.346 11.001 1.00 96.12 90 PRO A C 1
ATOM 738 O O . PRO A 1 90 ? 0.195 8.729 10.044 1.00 96.12 90 PRO A O 1
ATOM 741 N N . GLN A 1 91 ? 0.081 7.695 12.027 1.00 96.62 91 GLN A N 1
ATOM 742 C CA . GLN A 1 91 ? 1.484 7.281 12.078 1.00 96.62 91 GLN A CA 1
ATOM 743 C C . GLN A 1 91 ? 1.780 6.236 10.998 1.00 96.62 91 GLN A C 1
ATOM 745 O O . GLN A 1 91 ? 2.710 6.431 10.218 1.00 96.62 91 GLN A O 1
ATOM 750 N N . LEU A 1 92 ? 0.950 5.190 10.907 1.00 95.12 92 LEU A N 1
ATOM 751 C CA . LEU A 1 92 ? 1.072 4.160 9.873 1.00 95.12 92 LEU A CA 1
ATOM 752 C C . LEU A 1 92 ? 0.864 4.745 8.474 1.00 95.12 92 LEU A C 1
ATOM 754 O O . LEU A 1 92 ? 1.631 4.445 7.566 1.00 95.12 92 LEU A O 1
ATOM 758 N N . GLY A 1 93 ? -0.113 5.639 8.301 1.00 95.19 93 GLY A N 1
ATOM 759 C CA . GLY A 1 93 ? -0.328 6.330 7.028 1.00 95.19 93 GLY A CA 1
ATOM 760 C C . GLY A 1 93 ? 0.911 7.099 6.555 1.00 95.19 93 GLY A C 1
ATOM 761 O O . GLY A 1 93 ? 1.284 7.015 5.386 1.00 95.19 93 GLY A O 1
ATOM 762 N N . ARG A 1 94 ? 1.607 7.802 7.462 1.00 95.06 94 ARG A N 1
ATOM 763 C CA . ARG A 1 94 ? 2.877 8.478 7.138 1.00 95.06 94 ARG A CA 1
ATOM 764 C C . ARG A 1 94 ? 3.989 7.497 6.776 1.00 95.06 94 ARG A C 1
ATOM 766 O O . ARG A 1 94 ? 4.727 7.759 5.832 1.00 95.06 94 ARG A O 1
ATOM 773 N N . GLU A 1 95 ? 4.103 6.385 7.495 1.00 95.12 95 GLU A N 1
ATOM 774 C CA . GLU A 1 95 ? 5.094 5.345 7.201 1.00 95.12 95 GLU A CA 1
ATOM 775 C C . GLU A 1 95 ? 4.875 4.736 5.808 1.00 95.12 95 GLU A C 1
ATOM 777 O O . GLU A 1 95 ? 5.808 4.673 5.005 1.00 95.12 95 GLU A O 1
ATOM 782 N N . PHE A 1 96 ? 3.633 4.368 5.476 1.00 94.56 96 PHE A N 1
ATOM 783 C CA . PHE A 1 96 ? 3.289 3.847 4.153 1.00 94.56 96 PHE A CA 1
ATOM 784 C C . PHE A 1 96 ? 3.525 4.868 3.043 1.00 94.56 96 PHE A C 1
ATOM 786 O O . PHE A 1 96 ? 4.058 4.490 2.000 1.00 94.56 96 PHE A O 1
ATOM 793 N N . ASN A 1 97 ? 3.187 6.141 3.273 1.00 93.62 97 ASN A N 1
ATOM 794 C CA . ASN A 1 97 ? 3.464 7.228 2.334 1.00 93.62 97 ASN A CA 1
ATOM 795 C C . ASN A 1 97 ? 4.970 7.378 2.069 1.00 93.62 97 ASN A C 1
ATOM 797 O O . ASN A 1 97 ? 5.385 7.436 0.914 1.00 93.62 97 ASN A O 1
ATOM 801 N N . LEU A 1 98 ? 5.806 7.378 3.113 1.00 92.38 98 LEU A N 1
ATOM 802 C CA . LEU A 1 98 ? 7.265 7.457 2.962 1.00 92.38 98 LEU A CA 1
ATOM 803 C C . LEU A 1 98 ? 7.822 6.256 2.194 1.00 92.38 98 LEU A C 1
ATOM 805 O O . LEU A 1 98 ? 8.602 6.429 1.259 1.00 92.38 98 LEU A O 1
ATOM 809 N N . ARG A 1 99 ? 7.392 5.040 2.547 1.00 91.25 99 ARG A N 1
ATOM 810 C CA . ARG A 1 99 ? 7.800 3.819 1.838 1.00 91.25 99 ARG A CA 1
ATOM 811 C C . ARG A 1 99 ? 7.340 3.820 0.381 1.00 91.25 99 ARG A C 1
ATOM 813 O O . ARG A 1 99 ? 8.072 3.332 -0.473 1.00 91.25 99 ARG A O 1
ATOM 820 N N . LEU A 1 100 ? 6.160 4.373 0.098 1.00 90.06 100 LEU A N 1
ATOM 821 C CA . LEU A 1 100 ? 5.634 4.509 -1.258 1.00 90.06 100 LEU A CA 1
ATOM 822 C C . LEU A 1 100 ? 6.472 5.493 -2.081 1.00 90.06 100 LEU A C 1
ATOM 824 O O . LEU A 1 100 ? 6.833 5.159 -3.204 1.00 90.06 100 LEU A O 1
ATOM 828 N N . ILE A 1 101 ? 6.815 6.661 -1.524 1.00 88.44 101 ILE A N 1
ATOM 829 C CA . ILE A 1 101 ? 7.688 7.656 -2.170 1.00 88.44 101 ILE A CA 1
ATOM 830 C C . ILE A 1 101 ? 9.047 7.031 -2.482 1.00 88.44 101 ILE A C 1
ATOM 832 O O . ILE A 1 101 ? 9.464 7.031 -3.636 1.00 88.44 101 ILE A O 1
ATOM 836 N N . ILE A 1 102 ? 9.690 6.413 -1.485 1.00 84.19 102 ILE A N 1
ATOM 837 C CA . ILE A 1 102 ? 10.995 5.766 -1.665 1.00 84.19 102 ILE A CA 1
ATOM 838 C C . ILE A 1 102 ? 10.899 4.648 -2.706 1.00 84.19 102 ILE A C 1
ATOM 840 O O . ILE A 1 102 ? 11.738 4.581 -3.598 1.00 84.19 102 ILE A O 1
ATOM 844 N N . GLY A 1 103 ? 9.887 3.779 -2.634 1.00 79.38 103 GLY A N 1
ATOM 845 C CA . GLY A 1 103 ? 9.699 2.685 -3.591 1.00 79.38 103 GLY A CA 1
ATOM 846 C C . GLY A 1 103 ? 9.518 3.180 -5.028 1.00 79.38 103 GLY A C 1
ATOM 847 O O . GLY A 1 103 ? 10.160 2.661 -5.947 1.00 79.38 103 GLY A O 1
ATOM 848 N N . PHE A 1 104 ? 8.715 4.234 -5.210 1.00 76.62 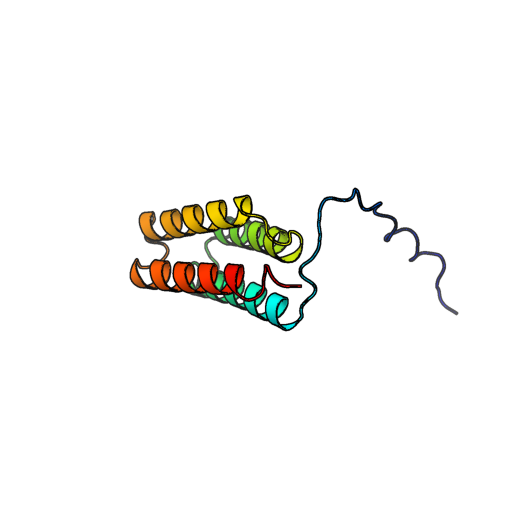104 PHE A N 1
ATOM 849 C CA . PHE A 1 104 ? 8.533 4.872 -6.510 1.00 76.62 104 PHE A CA 1
ATOM 850 C C . PHE A 1 104 ? 9.820 5.530 -7.020 1.00 76.62 104 PHE A C 1
ATOM 852 O O . PHE A 1 104 ? 10.177 5.314 -8.174 1.00 76.62 104 PHE A O 1
ATOM 859 N N . GLU A 1 105 ? 10.529 6.291 -6.185 1.00 73.62 105 GLU A N 1
ATOM 860 C CA . GLU A 1 105 ? 11.737 7.035 -6.575 1.00 73.62 105 GLU A CA 1
ATOM 861 C C . GLU A 1 105 ? 12.965 6.140 -6.805 1.00 73.62 105 GLU A C 1
ATOM 863 O O . GLU A 1 105 ? 13.781 6.447 -7.671 1.00 73.62 105 GLU A O 1
ATOM 868 N N . SER A 1 106 ? 13.111 5.042 -6.054 1.00 64.25 106 SER A N 1
ATOM 869 C CA . SER A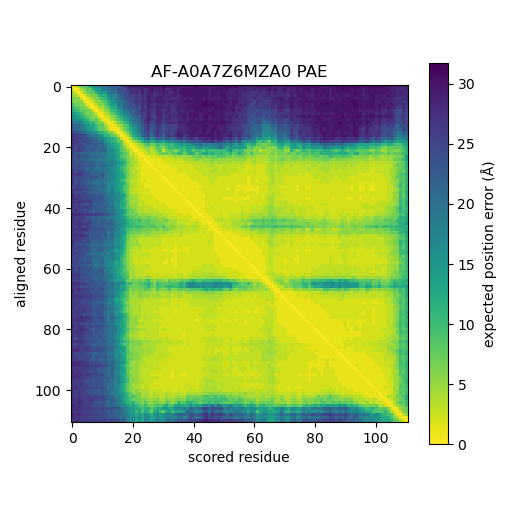 1 106 ? 14.345 4.236 -6.033 1.00 64.25 106 SER A CA 1
ATOM 870 C C . SER A 1 106 ? 14.345 3.003 -6.941 1.00 64.25 106 SER A C 1
ATOM 872 O O . SER A 1 106 ? 15.420 2.550 -7.331 1.00 64.25 106 SER A O 1
ATOM 874 N N . ALA A 1 107 ? 13.184 2.417 -7.256 1.00 61.94 107 ALA A N 1
ATOM 875 C CA . ALA A 1 107 ? 13.158 1.094 -7.889 1.00 61.94 107 ALA A CA 1
ATOM 876 C C . ALA A 1 107 ? 11.948 0.817 -8.790 1.00 61.94 107 ALA A C 1
ATOM 878 O O . ALA A 1 107 ? 12.045 -0.067 -9.637 1.00 61.94 107 ALA A O 1
ATOM 879 N N . TRP A 1 108 ? 10.829 1.544 -8.669 1.00 57.56 108 TRP A N 1
ATOM 880 C CA . TRP A 1 108 ? 9.781 1.456 -9.697 1.00 57.56 108 TRP A CA 1
ATOM 881 C C . TRP A 1 108 ? 10.151 2.241 -10.958 1.00 57.56 108 TRP A C 1
ATOM 883 O O . TRP A 1 108 ? 9.632 1.884 -12.010 1.00 57.56 108 TRP A O 1
ATOM 893 N N . MET A 1 109 ? 11.065 3.229 -10.861 1.00 47.03 109 MET A N 1
ATOM 894 C CA . MET A 1 109 ? 11.418 4.137 -11.963 1.00 47.03 109 MET A CA 1
ATOM 895 C C . MET A 1 109 ? 12.749 3.967 -12.677 1.00 47.03 109 MET A C 1
ATOM 897 O O . MET A 1 109 ? 12.854 4.447 -13.809 1.00 47.03 109 MET A O 1
ATOM 901 N N . THR A 1 110 ? 13.735 3.309 -12.087 1.00 40.94 110 THR A N 1
ATOM 902 C CA . THR A 1 110 ? 15.039 3.105 -12.725 1.00 40.94 110 THR A CA 1
ATOM 903 C C . THR A 1 110 ? 15.181 1.654 -13.157 1.00 40.94 110 THR A C 1
ATOM 905 O O . THR A 1 110 ? 15.437 0.772 -12.338 1.00 40.94 110 THR A O 1
ATOM 908 N N . SER A 1 111 ? 14.963 1.446 -14.458 1.00 47.12 111 SER A N 1
ATOM 909 C CA . SER A 1 111 ? 15.400 0.283 -15.236 1.00 47.12 111 SER A CA 1
ATOM 910 C C . SER A 1 111 ? 16.917 0.159 -15.245 1.00 47.12 111 SER A C 1
ATOM 912 O O . SER A 1 111 ? 17.550 1.207 -15.523 1.00 47.12 111 SER A O 1
#

pLDDT: mean 79.48, std 19.37, range [37.16, 96.75]

Solvent-accessible surface area (backbone atoms only — not comparable to full-atom values): 6560 Å² total; per-residue (Å²): 132,84,86,75,85,83,69,70,74,82,72,72,72,77,78,74,92,81,58,53,56,55,78,54,67,70,36,44,52,51,52,52,48,55,54,50,51,49,46,50,65,56,36,71,84,69,76,52,62,72,56,51,55,52,54,51,53,49,47,54,45,56,50,37,37,50,67,45,64,66,57,53,54,51,50,52,54,48,44,52,47,36,34,75,67,65,48,36,52,69,68,55,39,50,51,52,51,52,53,48,51,48,44,46,71,68,40,52,59,62,131

Foldseek 3Di:
DDDDPPPPVVPPPPPPPAWDFQPPPVLLVLLVVLLVVCCCQLPVPVPCVVVNVVSVVLSVCLRGHQQDPVSLVVVLVVLVVCCVVVSHPPVVSVVSNVSSVCSNVPRSHDD

Sequence (111 aa):
MRSTQFLLHIFNFRPTSMYTPLTNPLALDNAQQWFNDLITLADPDYLRSRLRHHIDAYRVQALNLHNSKSLFNQLIGFLDTLVACEVITPQLGREFNLRLIIGFESAWMTS

Radius of gyration: 16.98 Å; Cα contacts (8 Å, |Δi|>4): 77; chains: 1; bounding box: 29×50×41 Å